Protein AF-A0ABD2ZBK3-F1 (afdb_monomer_lite)

Radius of gyration: 20.13 Å; chains: 1; bounding box: 54×39×40 Å

InterPro domains:
  IPR061502 Copia/RE1/RE2-like, N-terminal domain [PF14223] (26-122)

Foldseek 3Di:
DVPPVCCVVVVVLVVVVVCCVPPVDDPADPVRSVVVVVVVCVVCVPPLNVQLVVLVVCVVVLDDPPDDPVSSVVSLVVSCVSCVVSVNDDDPVRSVLSVLVRDDPVCVVVSVVVVVVVVVPPD

Structure (mmCIF, N/CA/C/O backbone):
data_AF-A0ABD2ZBK3-F1
#
_entry.id   AF-A0ABD2ZBK3-F1
#
loop_
_atom_site.group_PDB
_atom_site.id
_atom_site.type_symbol
_atom_site.label_atom_id
_atom_site.label_alt_id
_atom_site.label_comp_id
_atom_site.label_asym_id
_atom_site.label_entity_id
_atom_site.label_seq_id
_atom_site.pdbx_PDB_ins_code
_atom_site.Cartn_x
_atom_site.Cartn_y
_atom_site.Cartn_z
_atom_site.occupancy
_atom_site.B_iso_or_equiv
_atom_site.auth_seq_id
_atom_site.auth_comp_id
_atom_site.auth_asym_id
_atom_site.auth_atom_id
_atom_site.pdbx_PDB_model_num
ATOM 1 N N . MET A 1 1 ? 15.832 3.221 1.665 1.00 46.66 1 MET A N 1
ATOM 2 C CA . MET A 1 1 ? 14.669 2.353 1.367 1.00 46.66 1 MET A CA 1
ATOM 3 C C . MET A 1 1 ? 14.668 1.830 -0.075 1.00 46.66 1 MET A C 1
ATOM 5 O O . MET A 1 1 ? 14.237 0.703 -0.272 1.00 46.66 1 MET A O 1
ATOM 9 N N . GLU A 1 2 ? 15.294 2.529 -1.041 1.00 38.34 2 GLU A N 1
ATOM 10 C CA . GLU A 1 2 ? 15.661 1.966 -2.363 1.00 38.34 2 GLU A CA 1
ATOM 11 C C . GLU A 1 2 ? 16.398 0.620 -2.286 1.00 38.34 2 GLU A C 1
ATOM 13 O O . GLU A 1 2 ? 16.247 -0.225 -3.165 1.00 38.34 2 GLU A O 1
ATOM 18 N N . LEU A 1 3 ? 17.142 0.398 -1.201 1.00 35.59 3 LEU A N 1
ATOM 19 C CA . LEU A 1 3 ? 17.875 -0.832 -0.931 1.00 35.59 3 LEU A CA 1
ATOM 20 C C . LEU A 1 3 ? 16.969 -2.072 -0.854 1.00 35.59 3 LEU A C 1
ATOM 22 O O . LEU A 1 3 ? 17.323 -3.080 -1.437 1.00 35.59 3 LEU A O 1
ATOM 26 N N . HIS A 1 4 ? 15.792 -2.053 -0.225 1.00 40.50 4 HIS A N 1
ATOM 27 C CA . HIS A 1 4 ? 15.125 -3.320 0.135 1.00 40.50 4 HIS A CA 1
ATOM 28 C C . HIS A 1 4 ? 14.489 -4.065 -1.062 1.00 40.50 4 HIS A C 1
ATOM 30 O O . HIS A 1 4 ? 14.516 -5.297 -1.140 1.00 40.50 4 HIS A O 1
ATOM 36 N N . MET A 1 5 ? 13.976 -3.330 -2.054 1.00 45.72 5 MET A N 1
ATOM 37 C CA . MET A 1 5 ? 13.436 -3.918 -3.289 1.00 45.72 5 MET A CA 1
ATOM 38 C C . MET A 1 5 ? 14.527 -4.169 -4.339 1.00 45.72 5 MET A C 1
ATOM 40 O O . MET A 1 5 ? 14.488 -5.196 -5.020 1.00 45.72 5 MET A O 1
ATOM 44 N N . HIS A 1 6 ? 15.554 -3.306 -4.395 1.00 48.78 6 HIS A N 1
ATOM 45 C CA . HIS A 1 6 ? 16.770 -3.585 -5.163 1.00 48.78 6 HIS A CA 1
ATOM 46 C C . HIS A 1 6 ? 17.401 -4.893 -4.661 1.00 48.78 6 HIS A C 1
ATOM 48 O O . HIS A 1 6 ? 17.735 -5.745 -5.474 1.00 48.78 6 HIS A O 1
ATOM 54 N N . TYR A 1 7 ? 17.420 -5.128 -3.342 1.00 45.81 7 TYR A N 1
ATOM 55 C CA . TYR A 1 7 ? 17.876 -6.372 -2.719 1.00 45.81 7 TYR A CA 1
ATOM 56 C C . TYR A 1 7 ? 16.994 -7.583 -3.033 1.00 45.81 7 TYR A C 1
ATOM 58 O O . TYR A 1 7 ? 17.536 -8.669 -3.187 1.00 45.81 7 TYR A O 1
ATOM 66 N N . SER A 1 8 ? 15.672 -7.446 -3.166 1.00 55.34 8 SER A N 1
ATOM 67 C CA . SER A 1 8 ? 14.791 -8.606 -3.400 1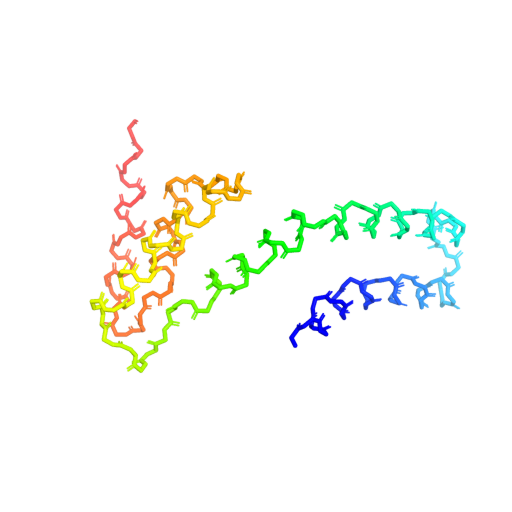.00 55.34 8 SER A CA 1
ATOM 68 C C . SER A 1 8 ? 14.958 -9.186 -4.811 1.00 55.34 8 SER A C 1
ATOM 70 O O . SER A 1 8 ? 15.112 -10.396 -4.974 1.00 55.34 8 SER A O 1
ATOM 72 N N . ILE A 1 9 ? 15.029 -8.327 -5.834 1.00 54.22 9 ILE A N 1
ATOM 73 C CA . ILE A 1 9 ? 15.277 -8.756 -7.221 1.00 54.22 9 ILE A CA 1
ATOM 74 C C . ILE A 1 9 ? 16.762 -9.104 -7.421 1.00 54.22 9 ILE A C 1
ATOM 76 O O . ILE A 1 9 ? 17.075 -10.112 -8.054 1.00 54.22 9 ILE A O 1
ATOM 80 N N . HIS A 1 10 ? 17.685 -8.338 -6.823 1.00 52.19 10 HIS A N 1
ATOM 81 C CA . HIS A 1 10 ? 19.116 -8.655 -6.834 1.00 52.19 10 HIS A CA 1
ATOM 82 C C . HIS A 1 10 ? 19.403 -10.006 -6.165 1.00 52.19 10 HIS A C 1
ATOM 84 O O . HIS A 1 10 ? 20.135 -10.808 -6.730 1.00 52.19 10 HIS A O 1
ATOM 90 N N . SER A 1 11 ? 18.785 -10.308 -5.019 1.00 53.81 11 SER A N 1
ATOM 91 C CA . SER A 1 11 ? 18.917 -11.592 -4.313 1.00 53.81 11 SER A CA 1
ATOM 92 C C . SER A 1 11 ? 18.338 -12.751 -5.125 1.00 53.81 11 SER A C 1
ATOM 94 O O . SER A 1 11 ? 18.958 -13.807 -5.202 1.00 53.81 11 SER A O 1
ATOM 96 N N . LEU A 1 12 ? 17.214 -12.559 -5.826 1.00 58.47 12 LEU A N 1
ATOM 97 C CA . LEU A 1 12 ? 16.683 -13.536 -6.788 1.00 58.47 12 LEU A CA 1
ATOM 98 C C . LEU A 1 12 ? 17.687 -13.837 -7.912 1.00 58.47 12 LEU A C 1
ATOM 100 O O . LEU A 1 12 ? 17.941 -15.003 -8.213 1.00 58.47 12 LEU A O 1
ATOM 104 N N . VAL A 1 13 ? 18.311 -12.806 -8.487 1.00 60.09 13 VAL A N 1
ATOM 105 C CA . VAL A 1 13 ? 19.332 -12.954 -9.537 1.00 60.09 13 VAL A CA 1
ATOM 106 C C . VAL A 1 13 ? 20.617 -13.591 -8.998 1.00 60.09 13 VAL A C 1
ATOM 108 O O . VAL A 1 13 ? 21.133 -14.519 -9.614 1.00 60.09 13 VAL A O 1
ATOM 111 N N . GLN A 1 14 ? 21.106 -13.181 -7.827 1.00 60.41 14 GLN A N 1
ATOM 112 C CA . GLN A 1 14 ? 22.277 -13.778 -7.172 1.00 60.41 14 GLN A CA 1
ATOM 113 C C . GLN A 1 14 ? 22.033 -15.235 -6.760 1.00 60.41 14 GLN A C 1
ATOM 115 O O . GLN A 1 14 ? 22.925 -16.071 -6.902 1.00 60.41 14 GLN A O 1
ATOM 120 N N . ASN A 1 15 ? 20.819 -15.577 -6.319 1.00 60.00 15 ASN A N 1
ATOM 121 C CA . ASN A 1 15 ? 20.413 -16.954 -6.040 1.00 60.00 15 ASN A CA 1
ATOM 122 C C . ASN A 1 15 ? 20.351 -17.795 -7.320 1.00 60.00 15 ASN A C 1
ATOM 124 O O . ASN A 1 15 ? 20.824 -18.932 -7.321 1.00 60.00 15 ASN A O 1
ATOM 128 N N . MET A 1 16 ? 19.833 -17.244 -8.424 1.00 59.59 16 MET A N 1
ATOM 129 C CA . MET A 1 16 ? 19.873 -17.897 -9.738 1.00 59.59 16 MET A CA 1
ATOM 130 C C . MET A 1 16 ? 21.322 -18.130 -10.210 1.00 59.59 16 MET A C 1
ATOM 132 O O . MET A 1 16 ? 21.661 -19.243 -10.614 1.00 59.59 16 MET A O 1
ATOM 136 N N . MET A 1 17 ? 22.210 -17.138 -10.058 1.00 58.91 17 MET A N 1
ATOM 137 C CA . MET A 1 17 ? 23.641 -17.259 -10.385 1.00 58.91 17 MET A CA 1
ATOM 138 C C . MET A 1 17 ? 24.393 -18.238 -9.462 1.00 58.91 17 MET A C 1
ATOM 140 O O . MET A 1 17 ? 25.268 -18.974 -9.915 1.00 58.91 17 MET A O 1
ATOM 144 N N . SER A 1 18 ? 24.038 -18.306 -8.177 1.00 60.78 18 SER A N 1
ATOM 145 C CA . SER A 1 18 ? 24.641 -19.237 -7.211 1.00 60.78 18 SER A CA 1
ATOM 146 C C . SER A 1 18 ? 24.218 -20.690 -7.460 1.00 60.78 18 SER A C 1
ATOM 148 O O . SER A 1 18 ? 25.027 -21.605 -7.301 1.00 60.78 18 SER A O 1
ATOM 150 N N . ARG A 1 19 ? 22.978 -20.923 -7.920 1.00 56.56 19 ARG A N 1
ATOM 151 C CA . ARG A 1 19 ? 22.484 -22.256 -8.316 1.00 56.56 19 ARG A CA 1
ATOM 152 C C . ARG A 1 19 ? 23.194 -22.805 -9.560 1.00 56.56 19 ARG A C 1
ATOM 154 O O . ARG A 1 19 ? 23.504 -23.995 -9.579 1.00 56.56 19 ARG A O 1
ATOM 161 N N . HIS A 1 20 ? 23.546 -21.952 -10.530 1.00 53.28 20 HIS A N 1
ATOM 162 C CA . HIS A 1 20 ? 24.372 -22.319 -11.695 1.00 53.28 20 HIS A CA 1
ATOM 163 C C . HIS A 1 20 ? 25.714 -22.947 -11.282 1.00 53.28 20 HIS A C 1
ATOM 165 O O . HIS A 1 20 ? 26.099 -23.991 -11.799 1.00 53.28 20 HIS A O 1
ATOM 171 N N . LYS A 1 21 ? 26.401 -22.355 -10.293 1.00 53.62 21 LYS A N 1
ATOM 172 C CA . LYS A 1 21 ? 27.712 -22.830 -9.815 1.00 53.62 21 LYS A CA 1
ATOM 173 C C . LYS A 1 21 ? 27.644 -24.170 -9.066 1.00 53.62 21 LYS A C 1
ATOM 175 O O . LYS A 1 21 ? 28.661 -24.846 -8.960 1.00 53.62 21 LYS A O 1
ATOM 180 N N . LYS A 1 22 ? 26.470 -24.544 -8.538 1.00 56.12 22 LYS A N 1
ATOM 181 C CA . LYS A 1 22 ? 26.294 -25.706 -7.649 1.00 56.12 22 LYS A CA 1
ATOM 182 C C . LYS A 1 22 ? 25.625 -26.914 -8.316 1.00 56.12 22 LYS A C 1
ATOM 184 O O . LYS A 1 22 ? 25.909 -28.035 -7.915 1.00 56.12 22 LYS A O 1
ATOM 189 N N . HIS A 1 23 ? 24.753 -26.704 -9.308 1.00 56.03 23 HIS A N 1
ATOM 190 C CA . HIS A 1 23 ? 23.914 -27.778 -9.866 1.00 56.03 23 HIS A CA 1
ATOM 191 C C . HIS A 1 23 ? 23.957 -27.927 -11.395 1.00 56.03 23 HIS A C 1
ATOM 193 O O . HIS A 1 23 ? 23.283 -28.809 -11.916 1.00 56.03 23 HIS A O 1
ATOM 199 N N . GLY A 1 24 ? 24.731 -27.111 -12.124 1.00 51.62 24 GLY A N 1
ATOM 200 C CA . GLY A 1 24 ? 25.046 -27.338 -13.546 1.00 51.62 24 GLY A CA 1
ATOM 201 C C . GLY A 1 24 ? 23.876 -27.303 -14.543 1.00 51.62 24 GLY A C 1
ATOM 202 O O . GLY A 1 24 ? 24.123 -27.385 -15.738 1.00 51.62 24 GLY A O 1
ATOM 203 N N . ASN A 1 25 ? 22.630 -27.139 -14.095 1.00 55.19 25 ASN A N 1
ATOM 204 C CA . ASN A 1 25 ? 21.449 -27.104 -14.953 1.00 55.19 25 ASN A CA 1
ATOM 205 C C . ASN A 1 25 ? 20.606 -25.864 -14.647 1.00 55.19 25 ASN A C 1
ATOM 207 O O . ASN A 1 25 ? 19.839 -25.824 -13.685 1.00 55.19 25 ASN A O 1
ATOM 211 N N . MET A 1 26 ? 20.747 -24.844 -15.491 1.00 55.41 26 MET A N 1
ATOM 212 C CA . MET A 1 26 ? 19.767 -23.771 -15.637 1.00 55.41 26 MET A CA 1
ATOM 213 C C . MET A 1 26 ? 19.272 -23.803 -17.090 1.00 55.41 26 MET A C 1
ATOM 215 O O . MET A 1 26 ? 20.106 -23.928 -17.982 1.00 55.41 26 MET A O 1
ATOM 219 N N . PRO A 1 27 ? 17.962 -23.656 -17.365 1.00 59.75 27 PRO A N 1
ATOM 220 C CA . PRO A 1 27 ? 17.460 -23.593 -18.741 1.00 59.75 27 PRO A CA 1
ATOM 221 C C . PRO A 1 27 ? 17.883 -22.320 -19.498 1.00 59.75 27 PRO A C 1
ATOM 223 O O . PRO A 1 27 ? 17.566 -22.184 -20.671 1.00 59.75 27 PRO A O 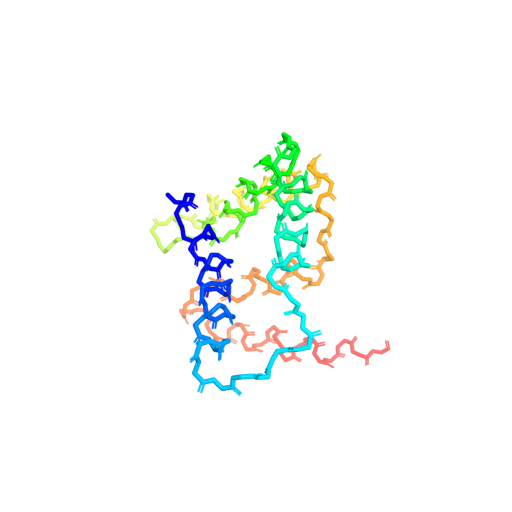1
ATOM 226 N N . ILE A 1 28 ? 18.530 -21.361 -18.821 1.00 60.88 28 ILE A N 1
ATOM 227 C CA . ILE A 1 28 ? 18.775 -19.998 -19.302 1.00 60.88 28 ILE A CA 1
ATOM 228 C C . ILE A 1 28 ? 20.242 -19.632 -19.033 1.00 60.88 28 ILE A C 1
ATOM 230 O O . ILE A 1 28 ? 20.725 -19.741 -17.905 1.00 60.88 28 ILE A O 1
ATOM 234 N N . SER A 1 29 ? 20.957 -19.191 -20.065 1.00 74.62 29 SER A N 1
ATOM 235 C CA . SER A 1 29 ? 22.369 -18.798 -20.023 1.00 74.62 29 SER A CA 1
ATOM 236 C C . SER A 1 29 ? 22.598 -17.442 -19.335 1.00 74.62 29 SER A C 1
ATOM 238 O O . SER A 1 29 ? 21.710 -16.590 -19.257 1.00 74.62 29 SER A O 1
ATOM 240 N N . TYR A 1 30 ? 23.838 -17.172 -18.898 1.00 66.69 30 TYR A N 1
ATOM 241 C CA . TYR A 1 30 ? 24.240 -15.868 -18.335 1.00 66.69 30 TYR A CA 1
ATOM 242 C C . TYR A 1 30 ? 23.895 -14.688 -19.260 1.00 66.69 30 TYR A C 1
ATOM 244 O O . TYR A 1 30 ? 23.484 -13.617 -18.807 1.00 66.69 30 TYR A O 1
ATOM 252 N N . LYS A 1 31 ? 24.046 -14.887 -20.574 1.00 70.50 31 LYS A N 1
ATOM 253 C CA . LYS A 1 31 ? 23.753 -13.868 -21.585 1.00 70.50 31 LYS A CA 1
ATOM 254 C C . LYS A 1 31 ? 22.262 -13.526 -21.602 1.00 70.50 31 LYS A C 1
ATOM 256 O O . LYS A 1 31 ? 21.917 -12.348 -21.624 1.00 70.50 31 LYS A O 1
ATOM 261 N N . GLU A 1 32 ? 21.396 -14.530 -21.516 1.00 73.75 32 GLU A N 1
ATOM 262 C CA . GLU A 1 32 ? 19.940 -14.363 -21.472 1.00 73.75 32 GLU A CA 1
ATOM 263 C C . GLU A 1 32 ? 19.477 -13.749 -20.145 1.00 73.75 32 GLU A C 1
ATOM 265 O O . GLU A 1 32 ? 18.704 -12.793 -20.154 1.00 73.75 32 GLU A O 1
ATOM 270 N N . ALA A 1 33 ? 20.032 -14.181 -19.007 1.00 69.25 33 ALA A N 1
ATOM 271 C CA . ALA A 1 33 ? 19.757 -13.567 -17.705 1.00 69.25 33 ALA A CA 1
ATOM 272 C C . ALA A 1 33 ? 20.125 -12.070 -17.680 1.00 69.25 33 ALA A C 1
ATOM 274 O O . ALA A 1 33 ? 19.377 -11.238 -17.164 1.00 69.25 33 ALA A O 1
ATOM 275 N N . LYS A 1 34 ? 21.252 -11.696 -18.301 1.00 71.81 34 LYS A N 1
ATOM 276 C CA . LYS A 1 34 ? 21.692 -10.298 -18.422 1.00 71.81 34 LYS A CA 1
ATOM 277 C C . LYS A 1 34 ? 20.784 -9.469 -19.336 1.00 71.81 34 LYS A C 1
ATOM 279 O O . LYS A 1 34 ? 20.595 -8.279 -19.086 1.00 71.81 34 LYS A O 1
ATOM 284 N N . VAL A 1 35 ? 20.225 -10.076 -20.382 1.00 79.56 35 VAL A N 1
ATOM 285 C CA . VAL A 1 35 ? 19.235 -9.433 -21.261 1.00 79.56 35 VAL A CA 1
ATOM 286 C C . VAL A 1 35 ? 17.925 -9.202 -20.510 1.00 79.56 35 VAL A C 1
ATOM 288 O O . VAL A 1 35 ? 17.421 -8.080 -20.527 1.00 79.56 35 VAL A O 1
ATOM 291 N N . ILE A 1 36 ? 17.431 -10.208 -19.780 1.00 75.88 36 ILE A N 1
ATOM 292 C CA . ILE A 1 36 ? 16.244 -10.088 -18.922 1.00 75.88 36 ILE A CA 1
ATOM 293 C C . ILE A 1 36 ? 16.450 -8.968 -17.892 1.00 75.88 36 ILE A C 1
ATOM 295 O O . ILE A 1 36 ? 15.599 -8.096 -17.754 1.00 75.88 36 ILE A O 1
ATOM 299 N N . TRP A 1 37 ? 17.615 -8.918 -17.239 1.00 74.25 37 TRP A N 1
ATOM 300 C CA . TRP A 1 37 ? 17.965 -7.855 -16.292 1.00 74.25 37 TRP A CA 1
ATOM 301 C C . TRP A 1 37 ? 17.925 -6.455 -16.915 1.00 74.25 37 TRP A C 1
ATOM 303 O O . TRP A 1 37 ? 17.294 -5.553 -16.370 1.00 74.25 37 TRP A O 1
ATOM 313 N N . LYS A 1 38 ? 18.560 -6.261 -18.078 1.00 74.50 38 LYS A N 1
ATOM 314 C CA . LYS A 1 38 ? 18.546 -4.965 -18.775 1.00 74.50 38 LYS A CA 1
ATOM 315 C C . LYS A 1 38 ? 17.140 -4.562 -19.217 1.00 74.50 38 LYS A C 1
ATOM 317 O O . LYS A 1 38 ? 16.805 -3.383 -19.131 1.00 74.50 38 LYS A O 1
ATOM 322 N N . ALA A 1 39 ? 16.328 -5.517 -19.669 1.00 77.31 39 ALA A N 1
ATOM 323 C CA . ALA A 1 39 ? 14.937 -5.274 -20.038 1.00 77.31 39 ALA A CA 1
ATOM 324 C C . ALA A 1 39 ? 14.097 -4.855 -18.822 1.00 77.31 39 ALA A C 1
ATOM 326 O O . ALA A 1 39 ? 1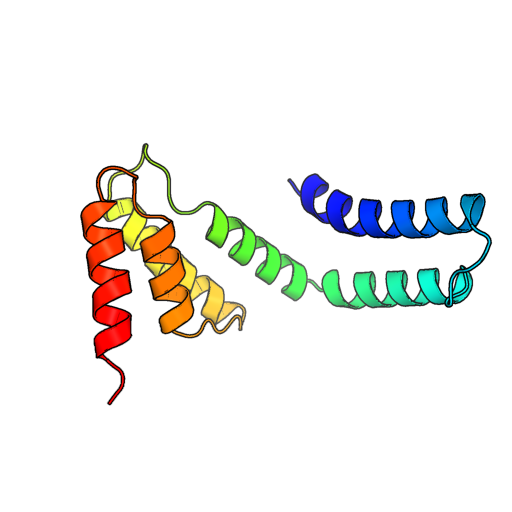3.321 -3.907 -18.921 1.00 77.31 39 ALA A O 1
ATOM 327 N N . LEU A 1 40 ? 14.301 -5.498 -17.667 1.00 69.50 40 LEU A N 1
ATOM 328 C CA . LEU A 1 40 ? 13.653 -5.126 -16.409 1.00 69.50 40 LEU A CA 1
ATOM 329 C C . LEU A 1 40 ? 14.087 -3.734 -15.947 1.00 69.50 40 LEU A C 1
ATOM 331 O O . LEU A 1 40 ? 13.224 -2.897 -15.716 1.00 69.50 40 LEU A O 1
ATOM 335 N N . ILE A 1 41 ? 15.393 -3.441 -15.889 1.00 68.50 41 ILE A N 1
ATOM 336 C CA . ILE A 1 41 ? 15.876 -2.091 -15.557 1.00 68.50 41 ILE A CA 1
ATOM 337 C C . ILE A 1 41 ? 15.218 -1.070 -16.474 1.00 68.50 41 ILE A C 1
ATOM 339 O O . ILE A 1 41 ? 14.585 -0.147 -15.981 1.00 68.50 41 ILE A O 1
ATOM 343 N N . LYS A 1 42 ? 15.308 -1.247 -17.795 1.00 71.69 42 LYS A N 1
ATOM 344 C CA . LYS A 1 42 ? 14.742 -0.298 -18.761 1.00 71.69 42 LYS A CA 1
ATOM 345 C C . LYS A 1 42 ? 13.237 -0.087 -18.553 1.00 71.69 42 LYS A C 1
ATOM 347 O O . LYS A 1 42 ? 12.763 1.032 -18.695 1.00 71.69 42 LYS A O 1
ATOM 352 N N . LYS A 1 43 ? 12.499 -1.143 -18.200 1.00 67.69 43 LYS A N 1
ATOM 353 C CA . LYS A 1 43 ? 11.057 -1.084 -17.925 1.00 67.69 43 LYS A CA 1
ATOM 354 C C . LYS A 1 43 ? 10.723 -0.376 -16.605 1.00 67.69 43 LYS A C 1
ATOM 356 O O . LYS A 1 43 ? 9.681 0.258 -16.522 1.00 67.69 43 LYS A O 1
ATOM 361 N N . PHE A 1 44 ? 11.590 -0.472 -15.596 1.00 59.91 44 PHE A N 1
ATOM 362 C CA . PHE A 1 44 ? 11.331 0.014 -14.233 1.00 59.91 44 PHE A CA 1
ATOM 363 C C . PHE A 1 44 ? 12.170 1.237 -13.811 1.00 59.91 44 PHE A C 1
ATOM 365 O O . PHE A 1 44 ? 12.075 1.666 -12.666 1.00 59.91 44 PHE A O 1
ATOM 372 N N . THR A 1 45 ? 12.981 1.808 -14.709 1.00 63.03 45 THR A N 1
ATOM 373 C CA . THR A 1 45 ? 13.759 3.052 -14.488 1.00 63.03 45 THR A CA 1
ATOM 374 C C . THR A 1 45 ? 13.217 4.259 -15.252 1.00 63.03 45 THR A C 1
ATOM 376 O O . THR A 1 45 ? 13.813 5.331 -15.194 1.00 63.03 45 THR A O 1
ATOM 379 N N . ALA A 1 46 ? 12.086 4.116 -15.949 1.00 63.41 46 ALA A N 1
ATOM 380 C CA . ALA A 1 46 ? 11.357 5.270 -16.463 1.00 63.41 46 ALA A CA 1
ATOM 381 C C . ALA A 1 46 ? 10.928 6.181 -15.298 1.00 63.41 46 ALA A C 1
ATOM 383 O O . ALA A 1 46 ? 10.656 5.702 -14.192 1.00 63.41 46 ALA A O 1
ATOM 384 N N . GLU A 1 47 ? 10.872 7.489 -15.536 1.00 67.44 47 GLU A N 1
ATOM 385 C CA . GLU A 1 47 ? 10.491 8.469 -14.512 1.00 67.44 47 GLU A CA 1
ATOM 386 C C . GLU A 1 47 ? 9.112 8.142 -13.908 1.00 67.44 47 GLU A C 1
ATOM 388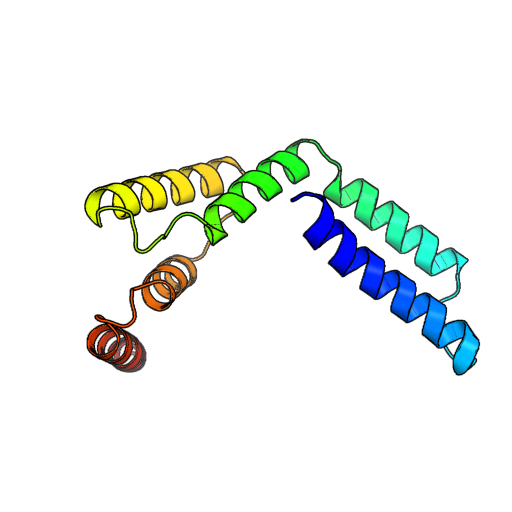 O O . GLU A 1 47 ? 8.950 8.153 -12.688 1.00 67.44 47 GLU A O 1
ATOM 393 N N . ASP A 1 48 ? 8.169 7.702 -14.742 1.00 62.97 48 ASP A N 1
ATOM 394 C CA . ASP A 1 48 ? 6.829 7.276 -14.320 1.00 62.97 48 ASP A CA 1
ATOM 395 C C . ASP A 1 48 ? 6.868 6.012 -13.449 1.00 62.97 48 ASP A C 1
ATOM 397 O O . ASP A 1 48 ? 6.184 5.931 -12.434 1.00 62.97 48 ASP A O 1
ATOM 401 N N . ALA A 1 49 ? 7.761 5.057 -13.742 1.00 67.50 49 ALA A N 1
ATOM 402 C CA . ALA A 1 49 ? 7.961 3.883 -12.886 1.00 67.50 49 ALA A CA 1
ATOM 403 C C . ALA A 1 49 ? 8.529 4.264 -11.504 1.00 67.50 49 ALA A C 1
ATOM 405 O O . ALA A 1 49 ? 8.270 3.585 -10.507 1.00 67.50 49 ALA A O 1
ATOM 406 N N . THR A 1 50 ? 9.276 5.370 -11.423 1.00 74.69 50 THR A N 1
ATOM 407 C CA . THR A 1 50 ? 9.795 5.910 -10.158 1.00 74.69 50 THR A CA 1
ATOM 408 C C . THR A 1 50 ? 8.692 6.602 -9.349 1.00 74.69 50 THR A C 1
ATOM 410 O O . THR A 1 50 ? 8.607 6.385 -8.137 1.00 74.69 50 THR A O 1
ATOM 413 N N . LYS A 1 51 ? 7.808 7.370 -10.002 1.00 77.56 51 LYS A N 1
ATOM 414 C CA . LYS A 1 51 ? 6.640 8.011 -9.366 1.00 77.56 51 LYS A CA 1
ATOM 415 C C . LYS A 1 51 ? 5.628 6.978 -8.871 1.00 77.56 51 LYS A C 1
ATOM 417 O O . LYS A 1 51 ? 5.293 6.970 -7.685 1.00 77.56 51 LYS A O 1
ATOM 422 N N . GLN A 1 52 ? 5.266 6.016 -9.720 1.00 82.88 52 GLN A N 1
ATOM 423 C CA . GLN A 1 52 ? 4.413 4.880 -9.365 1.00 82.88 52 GLN A CA 1
ATOM 424 C C . GLN A 1 52 ? 4.955 4.110 -8.156 1.00 82.88 52 GLN A C 1
ATOM 426 O O . GLN A 1 52 ? 4.224 3.831 -7.205 1.00 82.88 52 GLN A O 1
ATOM 431 N N . LYS A 1 53 ? 6.260 3.811 -8.145 1.00 81.38 53 LYS A N 1
ATOM 432 C CA . LYS A 1 53 ? 6.918 3.149 -7.012 1.00 81.38 53 LYS A CA 1
ATOM 433 C C . LYS A 1 53 ? 6.750 3.936 -5.714 1.00 81.38 53 LYS A C 1
ATOM 435 O O . LYS A 1 53 ? 6.437 3.342 -4.685 1.00 81.38 53 LYS A O 1
ATOM 440 N N . PHE A 1 54 ? 6.947 5.249 -5.750 1.00 81.88 54 PHE A N 1
ATOM 441 C CA . PHE A 1 54 ? 6.831 6.088 -4.562 1.00 81.88 54 PHE A CA 1
ATOM 442 C C . PHE A 1 54 ? 5.410 6.082 -3.982 1.00 81.88 54 PHE A C 1
ATOM 444 O O . PHE A 1 54 ? 5.235 5.966 -2.767 1.00 81.88 54 PHE A O 1
ATOM 451 N N . VAL A 1 55 ? 4.387 6.145 -4.839 1.00 86.25 55 VAL A N 1
ATOM 452 C CA . VAL A 1 55 ? 2.988 6.067 -4.396 1.00 86.25 55 VAL A CA 1
ATOM 453 C C . VAL A 1 55 ? 2.664 4.680 -3.826 1.00 86.25 55 VAL A C 1
ATOM 455 O O . VAL A 1 55 ? 2.040 4.579 -2.770 1.00 86.25 55 VAL A O 1
ATOM 458 N N . VAL A 1 56 ? 3.156 3.602 -4.444 1.00 84.44 56 VAL A N 1
ATOM 459 C CA . VAL A 1 56 ? 2.991 2.232 -3.924 1.00 84.44 56 VAL A CA 1
ATOM 460 C C . VAL A 1 56 ? 3.683 2.047 -2.567 1.00 84.44 56 VAL A C 1
ATOM 462 O O . VAL A 1 56 ? 3.118 1.422 -1.673 1.00 84.44 56 VAL A O 1
ATOM 465 N N . GLU A 1 57 ? 4.875 2.610 -2.363 1.00 84.69 57 GLU A N 1
ATOM 466 C CA . GLU A 1 57 ? 5.566 2.564 -1.065 1.00 84.69 57 GLU A CA 1
ATOM 467 C C . GLU A 1 57 ? 4.756 3.272 0.031 1.00 84.69 57 GLU A C 1
ATOM 469 O O . GLU A 1 57 ? 4.543 2.701 1.106 1.00 84.69 57 GLU A O 1
ATOM 474 N N . LYS A 1 58 ? 4.213 4.462 -0.261 1.00 86.75 58 LYS A N 1
ATOM 475 C CA . LYS A 1 58 ? 3.278 5.153 0.642 1.00 86.75 58 LYS A CA 1
ATOM 476 C C . LYS A 1 58 ? 2.036 4.311 0.934 1.00 86.75 58 LYS A C 1
ATOM 478 O O . LYS A 1 58 ? 1.564 4.298 2.071 1.00 86.75 58 LYS A O 1
ATOM 483 N N . PHE A 1 59 ? 1.549 3.551 -0.047 1.00 85.94 59 PHE A N 1
ATOM 484 C CA . PHE A 1 59 ? 0.407 2.654 0.128 1.00 85.94 59 PHE A CA 1
ATOM 485 C C . PHE A 1 59 ? 0.646 1.510 1.115 1.00 85.94 59 PHE A C 1
ATOM 487 O O . PHE A 1 59 ? -0.297 1.028 1.740 1.00 85.94 59 PHE A O 1
ATOM 494 N N . TYR A 1 60 ? 1.889 1.119 1.372 1.00 81.94 60 TYR A N 1
ATOM 495 C CA . TYR A 1 60 ? 2.166 0.151 2.434 1.00 81.94 60 TYR A CA 1
ATOM 496 C C . TYR A 1 60 ? 2.299 0.783 3.826 1.00 81.94 60 TYR A C 1
ATOM 498 O O . TYR A 1 60 ? 2.133 0.067 4.822 1.00 81.94 60 TYR A O 1
ATOM 506 N N . GLN A 1 61 ? 2.552 2.095 3.899 1.00 84.69 61 GLN A N 1
ATOM 507 C CA . GLN A 1 61 ? 2.956 2.821 5.112 1.00 84.69 61 GLN A CA 1
ATOM 508 C C . GLN A 1 61 ? 1.918 3.827 5.643 1.00 84.69 61 GLN A C 1
ATOM 510 O O . GLN A 1 61 ? 2.171 4.476 6.654 1.00 84.69 61 GLN A O 1
ATOM 515 N N . TRP A 1 62 ? 0.761 3.986 4.992 1.00 84.31 62 TRP A N 1
ATOM 516 C CA . TRP A 1 62 ? -0.213 5.028 5.361 1.00 84.31 62 TRP A CA 1
ATOM 517 C C . TRP A 1 62 ? -0.864 4.829 6.739 1.00 84.31 62 TRP A C 1
ATOM 519 O O . TRP A 1 62 ? -1.249 5.811 7.370 1.00 84.31 62 TRP A O 1
ATOM 529 N N . MET A 1 63 ? -0.975 3.585 7.217 1.00 83.19 63 MET A N 1
ATOM 530 C CA . MET A 1 63 ? -1.609 3.269 8.500 1.00 83.19 63 MET A CA 1
ATOM 531 C C . MET A 1 63 ? -0.562 2.974 9.579 1.00 83.19 63 MET A C 1
ATOM 533 O O . MET A 1 63 ? 0.299 2.115 9.378 1.00 83.19 63 MET A O 1
ATOM 537 N N . THR A 1 64 ? -0.657 3.662 10.719 1.00 80.31 64 THR A N 1
ATOM 538 C CA . THR A 1 64 ? 0.177 3.447 11.912 1.00 80.31 64 THR A CA 1
ATOM 539 C C . THR A 1 64 ? -0.658 3.613 13.186 1.00 80.31 64 THR A C 1
ATOM 541 O O . THR A 1 64 ? -1.535 4.479 13.253 1.00 80.31 64 THR A O 1
ATOM 544 N N . ASP A 1 65 ? -0.375 2.818 14.223 1.00 73.81 65 ASP A N 1
ATOM 545 C CA . ASP A 1 65 ? -1.152 2.821 15.480 1.00 73.81 65 ASP A CA 1
ATOM 546 C C . ASP A 1 65 ? -1.056 4.146 16.260 1.00 73.81 65 ASP A C 1
ATOM 548 O O . ASP A 1 65 ? -1.898 4.458 17.099 1.00 73.81 65 ASP A O 1
ATOM 552 N N . GLU A 1 66 ? -0.056 4.966 15.947 1.00 80.50 66 GLU A N 1
ATOM 553 C CA . GLU A 1 66 ? 0.204 6.255 16.592 1.00 80.50 66 GLU A CA 1
ATOM 554 C C . GLU A 1 66 ? -0.695 7.389 16.064 1.00 80.50 66 GLU A C 1
ATOM 556 O O . GLU A 1 66 ? -0.871 8.419 16.721 1.00 80.50 66 GLU A O 1
ATOM 561 N N . LYS A 1 67 ? -1.278 7.237 14.866 1.00 83.12 67 LYS A N 1
ATOM 562 C CA . LYS A 1 67 ? -2.066 8.293 14.215 1.00 83.12 67 LYS A CA 1
ATOM 563 C C . LYS A 1 67 ? -3.545 8.215 14.590 1.00 83.12 67 LYS A C 1
ATOM 565 O O . LYS A 1 67 ? -4.158 7.153 14.653 1.00 83.12 67 LYS A O 1
ATOM 570 N N . LYS A 1 68 ? -4.202 9.371 14.716 1.00 85.19 68 LYS A N 1
ATOM 571 C CA . LYS A 1 68 ? -5.665 9.430 14.895 1.00 85.19 68 LYS A CA 1
ATOM 572 C C . LYS A 1 68 ? -6.390 8.877 13.663 1.00 85.19 68 LYS A C 1
ATOM 574 O O . LYS A 1 68 ? -6.075 9.272 12.543 1.00 85.19 68 LYS A O 1
ATOM 579 N N . MET A 1 69 ? -7.436 8.074 13.872 1.00 81.00 69 MET A N 1
ATOM 580 C CA . MET A 1 69 ? -8.220 7.417 12.808 1.00 81.00 69 MET A CA 1
ATOM 581 C C . MET A 1 69 ? -8.667 8.367 11.679 1.00 81.00 69 MET A C 1
ATOM 583 O O . MET A 1 69 ? -8.579 8.032 10.500 1.00 81.00 69 MET A O 1
ATOM 587 N N . LYS A 1 70 ? -9.094 9.590 12.025 1.00 84.75 70 LYS A N 1
ATOM 588 C CA . LYS A 1 70 ? -9.510 10.607 11.044 1.00 84.75 70 LYS A CA 1
ATOM 589 C C . LYS A 1 70 ? -8.369 11.037 10.114 1.00 84.75 70 LYS A C 1
ATOM 591 O O . LYS A 1 70 ? -8.591 11.212 8.922 1.00 84.75 70 LYS A O 1
ATOM 596 N N . VAL A 1 71 ? -7.156 11.193 10.649 1.00 88.19 71 VAL A N 1
ATOM 597 C CA . VAL A 1 71 ? -5.968 11.550 9.854 1.00 88.19 71 VAL A CA 1
ATOM 598 C C . VAL A 1 71 ? -5.634 10.410 8.900 1.00 88.19 71 VAL A C 1
ATOM 600 O O . VAL A 1 71 ? -5.470 10.645 7.709 1.00 88.19 71 VAL A O 1
ATOM 603 N N . GLN A 1 72 ? -5.644 9.175 9.405 1.00 87.06 72 GLN A N 1
ATOM 604 C CA . GLN A 1 72 ? -5.357 7.981 8.607 1.00 87.06 72 GLN A CA 1
ATOM 605 C C . GLN A 1 72 ? -6.377 7.780 7.474 1.00 87.06 72 GLN A C 1
ATOM 607 O O . GLN A 1 72 ? -6.003 7.442 6.358 1.00 87.06 72 GLN A O 1
ATOM 612 N N . THR A 1 73 ? -7.660 8.056 7.729 1.00 86.50 73 THR A N 1
ATOM 613 C CA . THR A 1 73 ? -8.721 7.964 6.708 1.00 86.50 73 THR A CA 1
ATOM 614 C C . THR A 1 73 ? -8.495 8.961 5.570 1.00 86.50 73 THR A C 1
ATOM 616 O O . THR A 1 73 ? -8.591 8.593 4.400 1.00 86.50 73 THR A O 1
ATOM 619 N N . ASN A 1 74 ? -8.146 10.208 5.900 1.00 89.69 74 ASN A N 1
ATOM 620 C CA . ASN A 1 74 ? -7.863 11.236 4.898 1.00 89.69 74 ASN A CA 1
ATOM 621 C C . ASN A 1 74 ? -6.590 10.915 4.097 1.00 89.69 74 ASN A C 1
ATOM 623 O O . ASN A 1 74 ? -6.568 11.089 2.880 1.00 89.69 74 ASN A O 1
ATOM 627 N N . GLU A 1 75 ? -5.535 10.431 4.763 1.00 90.88 75 GLU A N 1
ATOM 628 C CA . GLU A 1 75 ? -4.305 9.987 4.095 1.00 90.88 75 GLU A CA 1
ATOM 629 C C . GLU A 1 75 ? -4.579 8.830 3.127 1.00 90.88 75 GLU A C 1
ATOM 631 O O . GLU A 1 75 ? -4.069 8.844 2.009 1.00 90.88 75 GLU A O 1
ATOM 636 N N . TYR A 1 76 ? -5.426 7.872 3.510 1.00 90.69 76 TYR A N 1
ATOM 637 C CA . TYR A 1 76 ? -5.817 6.763 2.643 1.00 90.69 76 TYR A CA 1
ATOM 638 C C . TYR A 1 76 ? -6.604 7.214 1.410 1.00 90.69 76 TYR A C 1
ATOM 640 O O . TYR A 1 76 ? -6.324 6.762 0.304 1.00 90.69 76 TYR A O 1
ATOM 648 N N . GLN A 1 77 ? -7.567 8.125 1.574 1.00 90.44 77 GLN A N 1
ATOM 649 C CA . GLN A 1 77 ? -8.332 8.667 0.446 1.00 90.44 77 GLN A CA 1
ATOM 650 C C . GLN A 1 77 ? -7.424 9.393 -0.547 1.00 90.44 77 GLN A C 1
ATOM 652 O O . GLN A 1 77 ? -7.456 9.087 -1.737 1.00 90.44 77 GLN A O 1
ATOM 657 N N . LYS A 1 78 ? -6.550 10.274 -0.047 1.00 92.56 78 LYS A N 1
ATOM 658 C CA . LYS A 1 78 ? -5.567 10.977 -0.876 1.00 92.56 78 LYS A CA 1
ATOM 659 C C . LYS A 1 78 ? -4.639 10.007 -1.607 1.00 92.56 78 LYS A C 1
ATOM 661 O O . LYS A 1 78 ? -4.346 10.181 -2.779 1.00 92.56 78 LYS A O 1
ATOM 666 N N . LEU A 1 79 ? -4.208 8.949 -0.935 1.00 92.62 79 LEU A N 1
ATOM 667 C CA . LEU A 1 79 ? -3.361 7.922 -1.525 1.00 92.62 79 LEU A CA 1
ATOM 668 C C . LEU A 1 79 ? -4.063 7.145 -2.652 1.00 92.62 79 LEU A C 1
ATOM 670 O O . LEU A 1 79 ? -3.422 6.800 -3.640 1.00 92.62 79 LEU A O 1
ATOM 674 N N . LEU A 1 80 ? -5.368 6.881 -2.539 1.00 91.69 80 LEU A N 1
ATOM 675 C CA . LEU A 1 80 ? -6.146 6.294 -3.636 1.00 91.69 80 LEU A CA 1
ATOM 676 C C . LEU A 1 80 ? -6.251 7.245 -4.839 1.00 91.69 80 LEU A C 1
ATOM 678 O O . LEU A 1 80 ? -6.274 6.778 -5.976 1.00 91.69 80 LEU A O 1
ATOM 682 N N . GLU A 1 81 ? -6.311 8.558 -4.609 1.00 92.81 81 GLU A N 1
ATOM 683 C CA . GLU A 1 81 ? -6.271 9.574 -5.671 1.00 92.81 81 GLU A CA 1
ATOM 684 C C . GLU A 1 81 ? -4.885 9.666 -6.323 1.00 92.81 81 GLU A C 1
ATOM 686 O O . GLU A 1 81 ? -4.792 9.674 -7.551 1.00 92.81 81 GLU A O 1
ATOM 691 N N . ASP A 1 82 ? -3.813 9.648 -5.524 1.00 91.81 82 ASP A N 1
ATOM 692 C CA . ASP A 1 82 ? -2.429 9.611 -6.008 1.00 91.81 82 ASP A CA 1
ATOM 693 C C . ASP A 1 82 ? -2.204 8.359 -6.881 1.00 91.81 82 ASP A C 1
ATOM 695 O O . ASP A 1 82 ? -1.650 8.450 -7.973 1.00 91.81 82 ASP A O 1
ATOM 699 N N . LEU A 1 83 ? -2.704 7.189 -6.458 1.00 90.75 83 LEU A N 1
ATOM 700 C CA . LEU A 1 83 ? -2.624 5.948 -7.241 1.00 90.75 83 LEU A CA 1
ATOM 701 C C . LEU A 1 83 ? -3.343 6.065 -8.589 1.00 90.75 83 LEU A C 1
ATOM 703 O O . LEU A 1 83 ? -2.794 5.653 -9.606 1.00 90.75 83 LEU A O 1
ATOM 707 N N . LYS A 1 84 ? -4.546 6.650 -8.612 1.00 90.81 84 LYS A N 1
ATOM 708 C CA . LYS A 1 84 ? -5.290 6.887 -9.858 1.00 90.81 84 LYS A CA 1
ATOM 709 C C . LYS A 1 84 ? -4.567 7.867 -10.781 1.00 90.81 84 LYS A C 1
ATOM 711 O O . LYS A 1 84 ? -4.583 7.663 -11.989 1.00 90.81 84 LYS A O 1
ATOM 716 N N . THR A 1 85 ? -3.949 8.904 -10.216 1.00 91.69 85 THR A N 1
ATOM 717 C CA . THR A 1 85 ? -3.184 9.917 -10.962 1.00 91.69 85 THR A CA 1
ATOM 718 C C . THR A 1 85 ? -1.978 9.294 -11.662 1.00 91.69 85 THR A C 1
ATOM 720 O O . THR A 1 85 ? -1.696 9.628 -12.806 1.00 91.69 85 THR A O 1
ATOM 723 N N . GLU A 1 86 ? -1.327 8.329 -11.014 1.00 88.00 86 GLU A N 1
ATOM 724 C CA . GLU A 1 86 ? -0.217 7.552 -11.580 1.00 88.00 86 GLU A CA 1
ATOM 725 C C . GLU A 1 86 ? -0.683 6.350 -12.432 1.00 88.00 86 GLU A C 1
ATOM 727 O O . GLU A 1 86 ? 0.088 5.421 -12.685 1.00 88.00 86 GLU A O 1
ATOM 732 N N . GLU A 1 87 ? -1.957 6.334 -12.845 1.00 87.50 87 GLU A N 1
ATOM 733 C CA . GLU A 1 87 ? -2.597 5.285 -13.656 1.00 87.50 87 GLU A CA 1
ATOM 734 C C . GLU A 1 87 ? -2.587 3.879 -13.015 1.00 87.50 87 GLU A C 1
ATOM 736 O O . GLU A 1 87 ? -2.792 2.859 -13.678 1.00 87.50 87 GLU A O 1
ATOM 741 N N . ILE A 1 88 ? -2.411 3.802 -11.692 1.00 87.44 88 ILE A N 1
ATOM 742 C CA . ILE A 1 88 ? -2.490 2.563 -10.912 1.00 87.44 88 ILE A CA 1
ATOM 743 C C . ILE A 1 88 ? -3.933 2.347 -10.455 1.00 87.44 88 ILE A C 1
ATOM 745 O O . ILE A 1 88 ? -4.366 2.775 -9.382 1.00 87.44 88 ILE A O 1
ATOM 749 N N . LEU A 1 89 ? -4.698 1.637 -11.277 1.00 88.38 89 LEU A N 1
ATOM 750 C CA . LEU A 1 89 ? -6.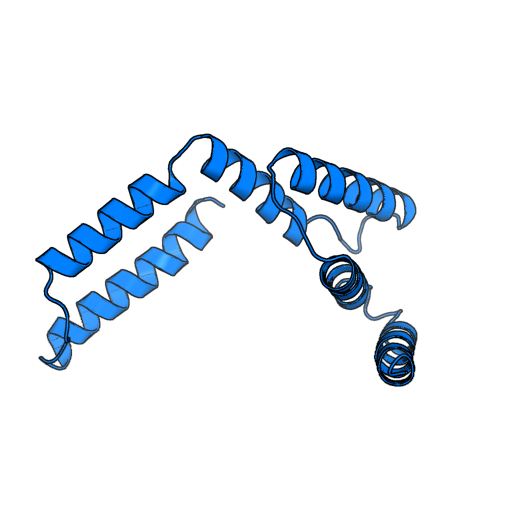089 1.318 -10.978 1.00 88.38 89 LEU A CA 1
ATOM 751 C C . LEU A 1 89 ? -6.186 0.105 -10.045 1.00 88.38 89 LEU A C 1
ATOM 753 O O . LEU A 1 89 ? -5.921 -1.032 -10.438 1.00 88.38 89 LEU A O 1
ATOM 757 N N . LEU A 1 90 ? -6.609 0.342 -8.802 1.00 87.31 90 LEU A N 1
ATOM 758 C CA . LEU A 1 90 ? -6.944 -0.723 -7.858 1.00 87.31 90 LEU A CA 1
ATOM 759 C C . LEU A 1 90 ? -8.438 -1.065 -7.946 1.00 87.31 90 LEU A C 1
ATOM 761 O O . LEU A 1 90 ? -9.270 -0.163 -7.824 1.00 87.31 90 LEU A O 1
ATOM 765 N N . PRO A 1 91 ? -8.814 -2.350 -8.076 1.00 89.94 91 PRO A N 1
ATOM 766 C CA . PRO A 1 91 ? -10.202 -2.761 -7.907 1.00 89.94 91 PRO A CA 1
ATOM 767 C C . PRO A 1 91 ? -10.726 -2.348 -6.526 1.00 89.94 91 PRO A C 1
ATOM 769 O O . PRO A 1 91 ? -10.041 -2.541 -5.521 1.00 89.94 91 PRO A O 1
ATOM 772 N N . GLU A 1 92 ? -11.965 -1.860 -6.440 1.00 85.12 92 GLU A N 1
ATOM 773 C CA . GLU A 1 92 ? -12.553 -1.408 -5.166 1.00 85.12 92 GLU A CA 1
ATOM 774 C C . GLU A 1 92 ? -12.526 -2.498 -4.087 1.00 85.12 92 GLU A C 1
ATOM 776 O O . GLU A 1 92 ? -12.199 -2.235 -2.930 1.00 85.12 92 GLU A O 1
ATOM 781 N N . LYS A 1 93 ? -12.779 -3.754 -4.481 1.00 85.62 93 LYS A N 1
ATOM 782 C CA . LYS A 1 93 ? -12.693 -4.917 -3.585 1.00 85.62 93 LYS A CA 1
ATOM 783 C C . LYS A 1 93 ? -11.285 -5.108 -3.013 1.00 85.62 93 LYS A C 1
ATOM 785 O O . LYS A 1 93 ? -11.152 -5.491 -1.854 1.00 85.62 93 LYS A O 1
ATOM 790 N N . PHE A 1 94 ? -10.247 -4.833 -3.804 1.00 86.19 94 PHE A N 1
ATOM 791 C CA . PHE A 1 94 ? -8.857 -4.918 -3.358 1.00 86.19 94 PHE A CA 1
ATOM 792 C C . PHE A 1 94 ? -8.535 -3.796 -2.368 1.00 86.19 94 PHE A C 1
ATOM 794 O O . PHE A 1 94 ? -8.017 -4.071 -1.289 1.00 86.19 94 PHE A O 1
ATOM 801 N N . ALA A 1 95 ? -8.908 -2.554 -2.691 1.00 87.75 95 ALA A N 1
ATOM 802 C CA . ALA A 1 95 ? -8.722 -1.410 -1.800 1.00 87.75 95 ALA A CA 1
ATOM 803 C C . ALA A 1 95 ? -9.416 -1.639 -0.442 1.00 87.75 95 ALA A C 1
ATOM 805 O O . ALA A 1 95 ? -8.771 -1.570 0.606 1.00 87.75 95 ALA A O 1
ATOM 806 N N . ALA A 1 96 ? -10.693 -2.036 -0.459 1.00 85.38 96 ALA A N 1
ATOM 807 C CA . ALA A 1 96 ? -11.445 -2.373 0.747 1.00 85.38 96 ALA A CA 1
ATOM 808 C C . ALA A 1 96 ? -10.814 -3.537 1.533 1.00 85.38 96 ALA A C 1
ATOM 810 O O . ALA A 1 96 ? -10.731 -3.475 2.757 1.00 85.38 96 ALA A O 1
ATOM 811 N N . GLY A 1 97 ? -10.333 -4.579 0.846 1.00 86.50 97 GLY A N 1
ATOM 812 C CA . GLY A 1 97 ? -9.642 -5.704 1.478 1.00 86.50 97 GLY A CA 1
ATOM 813 C C . GLY A 1 97 ? -8.378 -5.275 2.223 1.00 86.50 97 GLY A C 1
ATOM 814 O O . GLY A 1 97 ? -8.198 -5.640 3.383 1.00 86.50 97 GLY A O 1
ATOM 815 N N . VAL A 1 98 ? -7.540 -4.440 1.599 1.00 87.12 98 VAL A N 1
ATOM 816 C CA . VAL A 1 98 ? -6.326 -3.907 2.239 1.00 87.12 98 VAL A CA 1
ATOM 817 C C . VAL A 1 98 ? -6.669 -3.048 3.454 1.00 87.12 98 VAL A C 1
ATOM 819 O O . VAL A 1 98 ? -6.025 -3.188 4.492 1.00 87.12 98 VAL A O 1
ATOM 822 N N . LEU A 1 99 ? -7.689 -2.192 3.352 1.00 86.06 99 LEU A N 1
ATOM 823 C CA . LEU A 1 99 ? -8.161 -1.381 4.476 1.00 86.06 99 LEU A CA 1
ATOM 824 C C . LEU A 1 99 ? -8.571 -2.261 5.665 1.00 86.06 99 LEU A C 1
ATOM 826 O O . LEU A 1 99 ? -8.159 -1.992 6.790 1.00 86.06 99 LEU A O 1
ATOM 830 N N . ILE A 1 100 ? -9.339 -3.327 5.413 1.00 85.50 100 ILE A N 1
ATOM 831 C CA . ILE A 1 100 ? -9.787 -4.269 6.448 1.00 85.50 100 ILE A CA 1
ATOM 832 C C . ILE A 1 100 ? -8.600 -4.986 7.091 1.00 85.50 100 ILE A C 1
ATOM 834 O O . ILE A 1 100 ? -8.554 -5.072 8.313 1.00 85.50 100 ILE A O 1
ATOM 838 N N . GLU A 1 101 ? -7.644 -5.491 6.306 1.00 85.25 101 GLU A N 1
ATOM 839 C CA . GLU A 1 101 ? -6.454 -6.171 6.846 1.00 85.25 101 GLU A CA 1
ATOM 840 C C . GLU A 1 101 ? -5.604 -5.252 7.724 1.00 85.25 101 GLU A C 1
ATOM 842 O O . GLU A 1 101 ? -5.078 -5.684 8.748 1.00 85.25 101 GLU A O 1
ATOM 847 N N . LYS A 1 102 ? -5.494 -3.978 7.341 1.00 84.94 102 LYS A N 1
ATOM 848 C CA . LYS A 1 102 ? -4.689 -2.990 8.056 1.00 84.94 102 LYS A CA 1
ATOM 849 C C . LYS A 1 102 ? -5.314 -2.531 9.379 1.00 84.94 102 LYS A C 1
ATOM 851 O O . LYS A 1 102 ? -4.576 -2.013 10.207 1.00 84.94 102 LYS A O 1
ATOM 856 N N . LEU A 1 103 ? -6.616 -2.749 9.615 1.00 83.25 103 LEU A N 1
ATOM 857 C CA . LEU A 1 103 ? -7.261 -2.353 10.874 1.00 83.25 103 LEU A CA 1
ATOM 858 C C . LEU A 1 103 ? -6.539 -2.947 12.105 1.00 83.25 103 LEU A C 1
ATOM 860 O O . LEU A 1 103 ? -6.150 -4.126 12.064 1.00 83.25 103 LEU A O 1
ATOM 864 N N . PRO A 1 104 ? -6.445 -2.189 13.218 1.00 80.88 104 PRO A N 1
ATOM 865 C CA . PRO A 1 104 ? -5.774 -2.637 14.437 1.00 80.88 104 PRO A CA 1
ATOM 866 C C . PRO A 1 104 ? -6.319 -3.970 14.961 1.00 80.88 104 PRO A C 1
ATOM 868 O O . PRO A 1 104 ? -7.477 -4.326 14.723 1.00 80.88 104 PRO A O 1
ATOM 871 N N . GLU A 1 105 ? -5.514 -4.702 15.732 1.00 80.94 105 GLU A N 1
ATOM 872 C CA . GLU A 1 105 ? -5.949 -5.963 16.356 1.00 80.94 105 GLU A CA 1
ATOM 873 C C . GLU A 1 105 ? -7.162 -5.788 17.277 1.00 80.94 105 GLU A C 1
ATOM 875 O O . GLU A 1 105 ? -8.009 -6.674 17.344 1.00 80.94 105 GLU A O 1
ATOM 880 N N . SER A 1 106 ? -7.332 -4.613 17.891 1.00 83.06 106 SER A N 1
ATOM 881 C CA . SER A 1 106 ? -8.526 -4.284 18.684 1.00 83.06 106 SER A CA 1
ATOM 882 C C . SER A 1 106 ? -9.837 -4.311 17.883 1.00 83.06 106 SER A C 1
ATOM 884 O O . SER A 1 106 ? -10.911 -4.346 18.473 1.00 83.06 106 SER A O 1
ATOM 886 N N . TRP A 1 107 ? -9.768 -4.344 16.547 1.00 84.69 107 TRP A N 1
ATOM 887 C CA . TRP A 1 107 ? -10.910 -4.466 15.637 1.00 84.69 107 TRP A CA 1
ATOM 888 C C . TRP A 1 107 ? -11.034 -5.868 15.020 1.00 84.69 107 TRP A C 1
ATOM 890 O O . TRP A 1 107 ? -11.734 -6.040 14.021 1.00 84.69 107 TRP A O 1
ATOM 900 N N . ASN A 1 108 ? -10.358 -6.888 15.559 1.00 83.25 108 ASN A N 1
ATOM 901 C CA . ASN A 1 108 ? -10.313 -8.215 14.940 1.00 83.25 108 ASN A CA 1
ATOM 902 C C . ASN A 1 108 ? -11.692 -8.877 14.787 1.00 83.25 108 ASN A C 1
ATOM 904 O O . ASN A 1 108 ? -11.996 -9.402 13.717 1.00 83.25 108 ASN A O 1
ATOM 908 N N . ASP A 1 109 ? -12.565 -8.768 15.788 1.00 86.12 109 ASP A N 1
ATOM 909 C CA . ASP A 1 109 ? -13.934 -9.298 15.702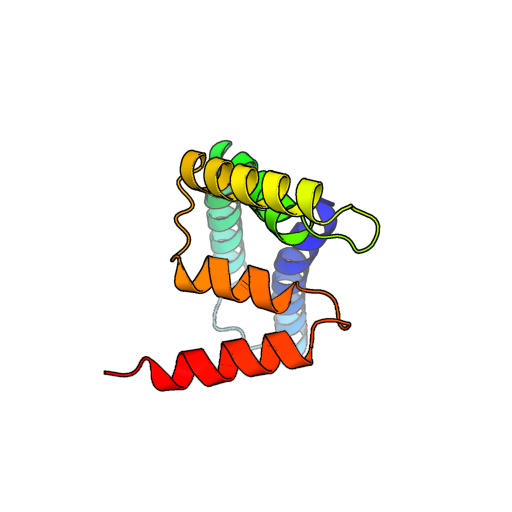 1.00 86.12 109 ASP A CA 1
ATOM 910 C C . ASP A 1 109 ? -14.727 -8.620 14.576 1.00 86.12 109 ASP A C 1
ATOM 912 O O . ASP A 1 109 ? -15.452 -9.264 13.810 1.00 86.12 109 ASP A O 1
ATOM 916 N N . TYR A 1 110 ? -14.516 -7.313 14.400 1.00 83.12 110 TYR A N 1
ATOM 917 C CA . TYR A 1 110 ? -15.096 -6.560 13.296 1.00 83.12 110 TYR A CA 1
ATOM 918 C C . TYR A 1 110 ? -14.521 -7.008 11.943 1.00 83.12 110 TYR A C 1
ATOM 920 O O . TYR A 1 110 ? -15.298 -7.257 11.016 1.00 83.12 110 TYR A O 1
ATOM 928 N N . LYS A 1 111 ? -13.196 -7.213 11.832 1.00 85.12 111 LYS A N 1
ATOM 929 C CA . LYS A 1 111 ? -12.542 -7.771 10.630 1.00 85.12 111 LYS A CA 1
ATOM 930 C C . LYS A 1 111 ? -13.148 -9.119 10.239 1.00 85.12 111 LYS A C 1
ATOM 932 O O . LYS A 1 111 ? -13.483 -9.326 9.071 1.00 85.12 111 LYS A O 1
ATOM 937 N N . ILE A 1 112 ? -13.325 -10.018 11.207 1.00 83.62 112 ILE A N 1
ATOM 938 C CA . ILE A 1 112 ? -13.954 -11.329 11.006 1.00 83.62 112 ILE A CA 1
ATOM 939 C C . ILE A 1 112 ? -15.385 -11.135 10.490 1.00 83.62 112 ILE A C 1
ATOM 941 O O . ILE A 1 112 ? -15.741 -11.692 9.451 1.00 83.62 112 ILE A O 1
ATOM 945 N N . SER A 1 113 ? -16.183 -10.271 11.124 1.00 83.75 113 SER A N 1
ATOM 946 C CA . SER A 1 113 ? -17.563 -10.009 10.691 1.00 83.75 113 SER A CA 1
ATOM 947 C C . SER A 1 113 ? -17.660 -9.500 9.243 1.00 83.75 113 SER A C 1
ATOM 949 O O . SER A 1 113 ? -18.526 -9.948 8.488 1.00 83.75 113 SER A O 1
ATOM 951 N N . LEU A 1 114 ? -16.744 -8.622 8.815 1.00 80.81 114 LEU A N 1
ATOM 952 C CA . LEU A 1 114 ? -16.701 -8.090 7.451 1.00 80.81 114 LEU A CA 1
ATOM 953 C C . LEU A 1 114 ? -16.326 -9.170 6.431 1.00 80.81 114 LEU A C 1
ATOM 955 O O . LEU A 1 114 ? -16.977 -9.282 5.392 1.00 80.81 114 LEU A O 1
ATOM 959 N N . LYS A 1 115 ? -15.334 -10.011 6.747 1.00 74.06 115 LYS A N 1
ATOM 960 C CA . LYS A 1 115 ? -14.924 -11.147 5.902 1.00 74.06 115 LYS A CA 1
ATOM 961 C C . LYS A 1 115 ? -16.039 -12.186 5.752 1.00 74.06 115 LYS A C 1
ATOM 963 O O . LYS A 1 115 ? -16.232 -12.730 4.667 1.00 74.06 115 LYS A O 1
ATOM 968 N N . HIS A 1 116 ? -16.797 -12.448 6.819 1.00 69.50 116 HIS A N 1
ATOM 969 C CA . HIS A 1 116 ? -17.940 -13.363 6.782 1.00 69.50 116 HIS A CA 1
ATOM 970 C C . HIS A 1 116 ? -19.119 -12.794 5.981 1.00 69.50 116 HIS A C 1
ATOM 972 O O . HIS A 1 116 ? -19.689 -13.515 5.165 1.00 69.50 116 HIS A O 1
ATOM 978 N N . LYS A 1 117 ? -19.437 -11.500 6.129 1.00 64.56 117 LYS A N 1
ATOM 979 C CA . LYS A 1 117 ? -20.475 -10.833 5.321 1.00 64.56 117 LYS A CA 1
ATOM 980 C C . LYS A 1 117 ? -20.126 -10.798 3.832 1.00 64.56 117 LYS A C 1
ATOM 982 O O . LYS A 1 117 ? -21.013 -10.899 2.992 1.00 64.56 117 LYS A O 1
ATOM 987 N N . GLN A 1 118 ? -18.843 -10.731 3.477 1.00 56.22 118 GLN A N 1
ATOM 988 C CA . GLN A 1 118 ? -18.411 -10.764 2.078 1.00 56.22 118 GLN A CA 1
ATOM 989 C C . GLN A 1 118 ? -18.707 -12.110 1.387 1.00 56.22 118 GLN A C 1
ATOM 991 O O . GLN A 1 118 ? -18.903 -12.130 0.176 1.00 56.22 118 GLN A O 1
ATOM 996 N N . LYS A 1 119 ? -18.825 -13.217 2.143 1.00 52.88 119 LYS A N 1
ATOM 997 C CA . LYS A 1 119 ? -19.247 -14.528 1.611 1.00 52.88 119 LYS A CA 1
ATOM 998 C C . LYS A 1 119 ? -20.752 -14.609 1.332 1.00 52.88 119 LYS A C 1
ATOM 1000 O O . LYS A 1 119 ? -21.169 -15.395 0.487 1.00 52.88 119 LYS A O 1
ATOM 1005 N N . THR A 1 120 ? -21.569 -13.801 2.009 1.00 43.53 120 THR A N 1
ATOM 1006 C CA . THR A 1 120 ? -23.032 -13.809 1.839 1.00 43.53 120 THR A CA 1
ATOM 1007 C C . THR A 1 120 ? -23.523 -12.915 0.698 1.00 43.53 120 THR A C 1
ATOM 1009 O O . THR A 1 120 ? -24.660 -13.066 0.276 1.00 43.53 120 THR A O 1
ATOM 1012 N N . PHE A 1 121 ? -22.675 -12.042 0.141 1.00 47.06 121 PHE A N 1
ATOM 1013 C CA . PHE A 1 121 ? -22.982 -11.249 -1.065 1.00 47.06 121 PHE A CA 1
ATOM 1014 C C . PHE A 1 121 ? -22.727 -12.011 -2.378 1.00 47.06 121 PHE A C 1
ATOM 1016 O O . PHE A 1 121 ? -22.479 -11.405 -3.418 1.00 47.06 121 PHE A O 1
ATOM 1023 N N . THR A 1 122 ? -22.775 -13.342 -2.328 1.00 40.44 122 THR A N 1
ATOM 1024 C CA . THR A 1 122 ? -22.852 -14.179 -3.526 1.00 40.44 122 THR A CA 1
ATOM 1025 C C . THR A 1 122 ? -24.337 -14.352 -3.843 1.00 40.44 122 THR A C 1
ATOM 1027 O O . THR A 1 122 ? -24.984 -15.240 -3.292 1.00 40.44 122 THR A O 1
ATOM 1030 N N . VAL A 1 123 ? -24.880 -13.448 -4.658 1.00 39.09 123 VAL A N 1
ATOM 1031 C CA . VAL A 1 123 ? -26.134 -13.635 -5.403 1.00 39.09 123 VAL A CA 1
ATOM 1032 C C . VAL A 1 123 ? -25.805 -13.431 -6.870 1.00 39.09 123 VAL A C 1
ATOM 1034 O O . VAL A 1 123 ? -25.085 -12.446 -7.156 1.00 39.09 123 VAL A O 1
#

Secondary structure (DSSP, 8-state):
-HHHHHHHHHHHHHHHHHHHHHHS--SS-HHHHHHHHHHHHHHH-SHHHHHHHHHHHHHHHS--TTS-HHHHHHHHHHHHHHHHHTT----HHHHHHHHHHHS-GGGHHHHHHHHHHHHHT--

pLDDT: mean 73.26, std 15.26, range [35.59, 92.81]

Organism: NCBI:txid153742

Sequence (123 aa):
MELHMHYSIHSLVQNMMSRHKKHGNMPISYKEAKVIWKALIKKFTAEDATKQKFVVEKFYQWMTDEKKMKVQTNEYQKLLEDLKTEEILLPEKFAAGVLIEKLPESWNDYKISLKHKQKTFTV